Protein AF-A0A661RJW7-F1 (afdb_monomer)

pLDDT: mean 84.99, std 10.13, range [39.22, 95.81]

Mean predicted aligned error: 9.7 Å

Foldseek 3Di:
DDDPDQWDKALAKDAAPDPVRGPQIAIWIHHRNATWGDFQPDTHHGDRVVSVVRCVVCDPDDRDDDDDPDQDPVRVVVLVVVCVVRNHDSVRVVNVVVVCVVVVVDDDD

Radius of gyration: 15.31 Å; Cα contacts (8 Å, |Δi|>4): 129; chains: 1; bounding box: 38×24×52 Å

Solvent-accessible surface area (backbone atoms only — not comparable to full-atom values): 6597 Å² total; per-residue (Å²): 132,86,77,78,73,40,66,51,69,53,73,59,74,44,66,44,90,50,79,96,43,56,90,41,62,20,29,45,32,31,52,88,65,44,50,27,33,33,42,40,86,46,74,40,86,53,65,55,73,60,48,50,52,49,50,65,73,56,55,93,60,76,71,77,85,82,84,84,77,89,71,53,69,70,57,50,52,50,45,52,52,52,12,60,76,46,50,41,51,58,66,55,51,49,50,54,55,52,51,36,38,75,74,64,78,44,82,87,130

Nearest PDB structures (foldseek):
  2p81-assembly1_A  TM=5.409E-01  e=4.647E+00  Drosophila melanogaster
  8pq5-assembly1_A  TM=2.906E-01  e=8.841E+00  Homo sapiens

Sequence (109 aa):
MYKRKTEWRSTGVYQHPVPEQNGIWGHVTLEEGIYRLQVGPASIPCPQKWAAKIEEAEGDTEPIPLIVRGVPNPVHRALKSKSALAGKTIQGVLMELITKYVEGEIELN

Structure (mmCIF, N/CA/C/O backbone):
data_AF-A0A661RJW7-F1
#
_entry.id   AF-A0A661RJW7-F1
#
loop_
_atom_site.group_PDB
_atom_site.id
_atom_site.type_symbol
_atom_site.label_atom_id
_atom_site.label_alt_id
_atom_site.label_comp_id
_atom_site.label_asym_id
_atom_site.label_entity_id
_atom_site.label_seq_id
_atom_site.pdbx_PDB_ins_code
_atom_site.Cartn_x
_atom_site.Cartn_y
_atom_site.Cartn_z
_atom_site.occupancy
_atom_site.B_iso_or_equiv
_atom_site.auth_seq_id
_atom_site.auth_comp_id
_atom_site.auth_asym_id
_atom_site.auth_atom_id
_atom_site.pdbx_PDB_model_num
ATOM 1 N N . MET A 1 1 ? 4.856 -5.783 -31.396 1.00 39.22 1 MET A N 1
ATOM 2 C CA . MET A 1 1 ? 5.832 -4.897 -30.723 1.00 39.22 1 MET A CA 1
ATOM 3 C C . MET A 1 1 ? 5.278 -4.615 -29.330 1.00 39.22 1 MET A C 1
ATOM 5 O O . MET A 1 1 ? 4.332 -3.848 -29.224 1.00 39.22 1 MET A O 1
ATOM 9 N N . TYR A 1 2 ? 5.742 -5.311 -28.289 1.00 46.34 2 TYR A N 1
ATOM 10 C CA . TYR A 1 2 ? 5.275 -5.051 -26.920 1.00 46.34 2 TYR A CA 1
ATOM 11 C C . TYR A 1 2 ? 5.941 -3.762 -26.429 1.00 46.34 2 TYR A C 1
ATOM 13 O O . TYR A 1 2 ? 7.163 -3.715 -26.284 1.00 46.34 2 TYR A O 1
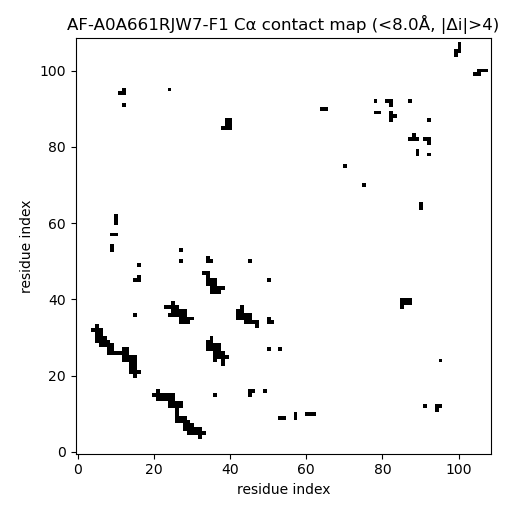ATOM 21 N N . LYS A 1 3 ? 5.162 -2.690 -26.240 1.00 57.19 3 LYS A N 1
ATOM 22 C CA . LYS A 1 3 ? 5.656 -1.489 -25.558 1.00 57.19 3 LYS A CA 1
ATOM 23 C C . LYS A 1 3 ? 5.945 -1.888 -24.113 1.00 57.19 3 LYS A C 1
ATOM 25 O O . LYS A 1 3 ? 5.050 -2.376 -23.432 1.00 57.19 3 LYS A O 1
ATOM 30 N N . ARG A 1 4 ? 7.191 -1.720 -23.661 1.00 63.94 4 ARG A N 1
ATOM 31 C CA . ARG A 1 4 ? 7.513 -1.862 -22.238 1.00 63.94 4 ARG A CA 1
ATOM 32 C C . ARG A 1 4 ? 6.736 -0.792 -21.478 1.00 63.94 4 ARG A C 1
ATOM 34 O O . ARG A 1 4 ? 6.833 0.382 -21.832 1.00 63.94 4 ARG A O 1
ATOM 41 N N . LYS A 1 5 ? 5.960 -1.207 -20.478 1.00 74.75 5 LYS A N 1
ATOM 42 C CA . LYS A 1 5 ?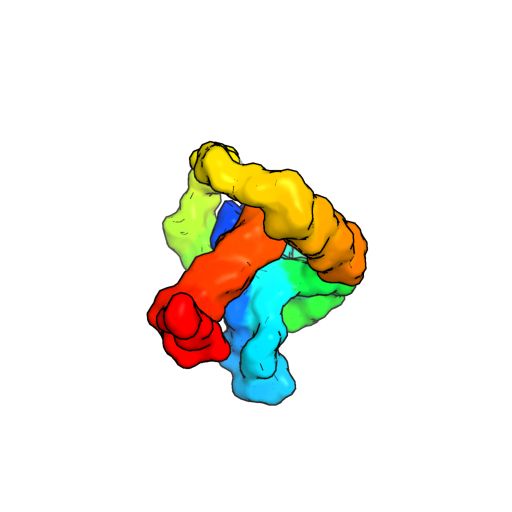 5.349 -0.294 -19.513 1.00 74.75 5 LYS A CA 1
ATOM 43 C C . LYS A 1 5 ? 6.480 0.436 -18.789 1.00 74.75 5 LYS A C 1
ATOM 45 O O . LYS A 1 5 ? 7.424 -0.197 -18.325 1.00 74.75 5 LYS A O 1
ATOM 50 N N . THR A 1 6 ? 6.425 1.760 -18.778 1.00 83.44 6 THR A N 1
ATOM 51 C CA . THR A 1 6 ? 7.380 2.616 -18.055 1.00 83.44 6 THR A CA 1
ATOM 52 C C . THR A 1 6 ? 6.793 3.137 -16.754 1.00 83.44 6 THR A C 1
ATOM 54 O O . THR A 1 6 ? 7.545 3.576 -15.890 1.00 83.44 6 THR A O 1
ATOM 57 N N . GLU A 1 7 ? 5.467 3.067 -16.630 1.00 87.88 7 GLU A N 1
ATOM 58 C CA . GLU A 1 7 ? 4.700 3.536 -15.490 1.00 87.88 7 GLU A CA 1
ATOM 59 C C . GLU A 1 7 ? 3.605 2.529 -15.150 1.00 87.88 7 GLU A C 1
ATOM 61 O O . GLU A 1 7 ? 2.892 2.043 -16.034 1.00 87.88 7 GLU A O 1
ATOM 66 N N . TRP A 1 8 ? 3.486 2.204 -13.868 1.00 89.75 8 TRP A N 1
ATOM 67 C CA . TRP A 1 8 ? 2.438 1.340 -13.334 1.00 89.75 8 TRP A CA 1
ATOM 68 C C . TRP A 1 8 ? 2.339 1.519 -11.819 1.00 89.75 8 TRP A C 1
ATOM 70 O O . TRP A 1 8 ? 3.298 1.914 -11.159 1.00 89.75 8 TRP A O 1
ATOM 80 N N . ARG A 1 9 ? 1.178 1.223 -11.242 1.00 89.06 9 ARG A N 1
ATOM 81 C CA . ARG A 1 9 ? 0.985 1.208 -9.795 1.00 89.06 9 ARG A CA 1
ATOM 82 C C . ARG A 1 9 ? 0.072 0.054 -9.423 1.00 89.06 9 ARG A C 1
ATOM 84 O O . ARG A 1 9 ? -1.018 -0.064 -9.971 1.00 89.06 9 ARG A O 1
ATOM 91 N N . SER A 1 10 ? 0.512 -0.720 -8.441 1.00 88.94 10 SER A N 1
ATOM 92 C CA . SER A 1 10 ? -0.282 -1.781 -7.835 1.00 88.94 10 SER A CA 1
ATOM 93 C C . SER A 1 10 ? -1.587 -1.274 -7.231 1.00 88.94 10 SER A C 1
ATOM 95 O O . SER A 1 10 ? -1.670 -0.196 -6.631 1.00 88.94 10 SER A O 1
ATOM 97 N N . THR A 1 11 ? -2.603 -2.111 -7.364 1.00 84.75 11 THR A N 1
ATOM 98 C CA . THR A 1 11 ? -3.907 -1.994 -6.723 1.00 84.75 11 THR A CA 1
ATOM 99 C C . THR A 1 11 ? -3.833 -2.386 -5.249 1.00 84.75 11 THR A C 1
ATOM 101 O O . THR A 1 11 ? -4.444 -1.720 -4.407 1.00 84.75 11 THR A O 1
ATOM 104 N N . GLY A 1 12 ? -3.052 -3.421 -4.925 1.00 84.12 12 GLY A N 1
ATOM 105 C CA . GLY A 1 12 ? -2.821 -3.892 -3.566 1.00 84.12 12 GLY A CA 1
ATOM 106 C C . GLY A 1 12 ? -1.794 -3.065 -2.790 1.00 84.12 12 GLY A C 1
ATOM 107 O O . GLY A 1 12 ? -1.028 -2.276 -3.347 1.00 84.12 12 GLY A O 1
ATOM 108 N N . VAL A 1 13 ? -1.779 -3.271 -1.473 1.00 88.06 13 VAL A N 1
ATOM 109 C CA . VAL A 1 13 ? -0.695 -2.832 -0.586 1.00 88.06 13 VAL A CA 1
ATOM 110 C C . VAL A 1 13 ? 0.088 -4.074 -0.193 1.00 88.06 13 VAL A C 1
ATOM 112 O O . VAL A 1 13 ? -0.505 -5.074 0.204 1.00 88.06 13 VAL A O 1
ATOM 115 N N . TYR A 1 14 ? 1.410 -4.001 -0.292 1.00 89.50 14 TYR A N 1
ATOM 116 C CA . TYR A 1 14 ? 2.293 -5.133 -0.059 1.00 89.50 14 TYR A CA 1
ATOM 117 C C . TYR A 1 14 ? 3.330 -4.803 1.005 1.00 89.50 14 TYR A C 1
ATOM 119 O O . TYR A 1 14 ? 3.822 -3.671 1.090 1.00 89.50 14 TYR A O 1
ATOM 127 N N . GLN A 1 15 ? 3.667 -5.807 1.809 1.00 90.44 15 GLN A N 1
ATOM 128 C CA . GLN A 1 15 ? 4.759 -5.715 2.763 1.00 90.44 15 GLN A CA 1
ATOM 129 C C . GLN A 1 15 ? 6.089 -5.794 2.028 1.00 90.44 15 GLN A C 1
ATOM 131 O O . GLN A 1 15 ? 6.258 -6.593 1.103 1.00 90.44 15 GLN A O 1
ATOM 136 N N . HIS A 1 16 ? 7.051 -4.988 2.460 1.00 91.19 16 HIS A N 1
ATOM 137 C CA . HIS A 1 16 ? 8.399 -5.080 1.935 1.00 91.19 16 HIS A CA 1
ATOM 138 C C . HIS A 1 16 ? 8.992 -6.477 2.229 1.00 91.19 16 HIS A C 1
ATOM 140 O O . HIS A 1 16 ? 8.996 -6.898 3.383 1.00 91.19 16 HIS A O 1
ATOM 146 N N . PRO A 1 17 ? 9.525 -7.204 1.226 1.00 92.19 17 PRO A N 1
ATOM 147 C CA . PRO A 1 17 ? 9.911 -8.613 1.387 1.00 92.19 17 PRO A CA 1
ATOM 148 C C . PRO A 1 17 ? 11.259 -8.819 2.100 1.00 92.19 17 PRO A C 1
ATOM 150 O O . PRO A 1 17 ? 11.674 -9.953 2.325 1.00 92.19 17 PRO A O 1
ATOM 153 N N . VAL A 1 18 ? 11.988 -7.737 2.390 1.00 92.62 18 VAL A N 1
ATOM 154 C CA . VAL A 1 18 ? 13.293 -7.781 3.069 1.00 92.62 18 VAL A CA 1
ATOM 155 C C . VAL A 1 18 ? 13.073 -7.755 4.588 1.00 92.62 18 VAL A C 1
ATOM 157 O O . VAL A 1 18 ? 12.432 -6.812 5.058 1.00 92.62 18 VAL A O 1
ATOM 160 N N . PRO A 1 19 ? 13.605 -8.727 5.359 1.00 88.31 19 PRO A N 1
ATOM 161 C CA . PRO A 1 19 ? 13.370 -8.840 6.803 1.00 88.31 19 PRO A CA 1
ATOM 162 C C . PRO A 1 19 ? 13.734 -7.594 7.618 1.00 88.31 19 PRO A C 1
ATOM 164 O O . PRO A 1 19 ? 13.048 -7.257 8.575 1.00 88.31 19 PRO A O 1
ATOM 167 N N . GLU A 1 20 ? 14.776 -6.862 7.232 1.00 88.81 20 GLU A N 1
ATOM 168 C CA . GLU A 1 20 ? 15.189 -5.615 7.890 1.00 88.81 20 GLU A CA 1
ATOM 169 C C . GLU A 1 20 ? 14.157 -4.485 7.725 1.00 88.81 20 GLU A C 1
ATOM 171 O O . GLU A 1 20 ? 14.194 -3.486 8.440 1.00 88.81 20 GLU A O 1
ATOM 176 N N . GLN A 1 21 ? 13.235 -4.639 6.776 1.00 83.81 21 GLN A N 1
ATOM 177 C CA . GLN A 1 21 ? 12.164 -3.702 6.445 1.00 83.81 21 GLN A CA 1
ATOM 178 C C . GLN A 1 21 ? 10.780 -4.322 6.672 1.00 83.81 21 GLN A C 1
ATOM 180 O O . GLN A 1 21 ? 9.779 -3.831 6.142 1.00 83.81 21 GLN A O 1
ATOM 185 N N . ASN A 1 22 ? 10.712 -5.393 7.467 1.00 80.94 22 ASN A N 1
ATOM 186 C CA . ASN A 1 22 ? 9.448 -6.023 7.811 1.00 80.94 22 ASN A CA 1
ATOM 187 C C . ASN A 1 22 ? 8.533 -5.024 8.537 1.00 80.94 22 ASN A C 1
ATOM 189 O O . ASN A 1 22 ? 8.989 -4.191 9.322 1.00 80.94 22 ASN A O 1
ATOM 193 N N . GLY A 1 23 ? 7.234 -5.076 8.249 1.00 77.31 23 GLY A N 1
ATOM 194 C CA . GLY A 1 23 ? 6.268 -4.094 8.754 1.00 77.31 23 GLY A CA 1
ATOM 195 C C . GLY A 1 23 ? 6.215 -2.769 7.978 1.00 77.31 23 GLY A C 1
ATOM 196 O O . GLY A 1 23 ? 5.389 -1.914 8.307 1.00 77.31 23 GLY A O 1
ATOM 197 N N . ILE A 1 24 ? 7.030 -2.586 6.930 1.00 86.50 24 ILE A N 1
ATOM 198 C CA . ILE A 1 24 ? 6.864 -1.483 5.976 1.00 86.50 24 ILE A CA 1
ATOM 199 C C . ILE A 1 24 ? 5.881 -1.905 4.884 1.00 86.50 24 ILE A C 1
ATOM 201 O O . ILE A 1 24 ? 6.116 -2.867 4.157 1.00 86.50 24 ILE A O 1
ATOM 205 N N . TRP A 1 25 ? 4.798 -1.140 4.752 1.00 87.38 25 TRP A N 1
ATOM 206 C CA . TRP A 1 25 ? 3.692 -1.413 3.838 1.00 87.38 25 TRP A CA 1
ATOM 207 C C . TRP A 1 25 ? 3.491 -0.259 2.863 1.00 87.38 25 TRP A C 1
ATOM 209 O O . TRP A 1 25 ? 3.440 0.911 3.267 1.00 87.38 25 TRP A O 1
ATOM 219 N N . GLY A 1 26 ? 3.343 -0.589 1.585 1.00 88.94 26 GLY A N 1
ATOM 220 C CA . GLY A 1 26 ? 3.132 0.404 0.542 1.00 88.94 26 GLY A CA 1
ATOM 221 C C . GLY A 1 26 ? 2.613 -0.186 -0.760 1.00 88.94 26 GLY A C 1
ATOM 222 O O . GLY A 1 26 ? 2.453 -1.396 -0.899 1.00 88.94 26 GLY A O 1
ATOM 223 N N . HIS A 1 27 ? 2.350 0.689 -1.723 1.00 91.56 27 HIS A N 1
ATOM 224 C CA . HIS A 1 27 ? 2.038 0.267 -3.085 1.00 91.56 27 HIS A CA 1
ATOM 225 C C . HIS A 1 27 ? 3.332 0.060 -3.856 1.00 91.56 27 HIS A C 1
ATOM 227 O O . HIS A 1 27 ? 4.211 0.914 -3.818 1.00 91.56 27 HIS A O 1
ATOM 233 N N . VAL A 1 28 ? 3.438 -1.023 -4.610 1.00 93.31 28 VAL A N 1
ATOM 234 C CA . VAL A 1 28 ? 4.460 -1.136 -5.650 1.00 93.31 28 VAL A CA 1
ATOM 235 C C . VAL A 1 28 ? 4.125 -0.152 -6.771 1.00 93.31 28 VAL A C 1
ATOM 237 O O . VAL A 1 28 ? 2.993 -0.138 -7.261 1.00 93.31 28 VAL A O 1
ATOM 240 N N . THR A 1 29 ? 5.088 0.670 -7.166 1.00 93.44 29 THR A N 1
ATOM 241 C CA . THR A 1 29 ? 5.024 1.556 -8.331 1.00 93.44 29 THR A CA 1
ATOM 242 C C . THR A 1 29 ? 6.161 1.215 -9.281 1.00 93.44 29 THR A C 1
ATOM 244 O O . THR A 1 29 ? 7.230 0.808 -8.842 1.00 93.44 29 THR A O 1
ATOM 247 N N . LEU A 1 30 ? 5.930 1.349 -10.579 1.00 93.00 30 LEU A N 1
ATOM 248 C CA . LEU A 1 30 ? 6.936 1.332 -11.630 1.00 93.00 30 LEU A CA 1
ATOM 249 C C . LEU A 1 30 ? 7.049 2.767 -12.131 1.00 93.00 30 LEU A C 1
ATOM 251 O O . LEU A 1 30 ? 6.049 3.327 -12.568 1.00 93.00 30 LEU A O 1
ATOM 255 N N . GLU A 1 31 ? 8.236 3.353 -12.055 1.00 90.75 31 GLU A N 1
ATOM 256 C CA . GLU A 1 31 ? 8.526 4.691 -12.577 1.00 90.75 31 GLU A CA 1
ATOM 257 C C . GLU A 1 31 ? 9.833 4.613 -13.361 1.00 90.75 31 GLU A C 1
ATOM 259 O O . GLU A 1 31 ? 10.820 4.056 -12.877 1.00 90.75 31 GLU A O 1
ATOM 264 N N . GLU A 1 32 ? 9.829 5.099 -14.603 1.00 89.81 32 GLU A N 1
ATOM 265 C CA . GLU A 1 32 ? 10.980 5.022 -15.517 1.00 89.81 32 GLU A CA 1
ATOM 266 C C . GLU A 1 32 ? 11.538 3.590 -15.686 1.00 89.81 32 GLU A C 1
ATOM 268 O O . GLU A 1 32 ? 12.722 3.377 -15.948 1.00 89.81 32 GLU A O 1
ATOM 273 N N . GLY A 1 33 ? 10.676 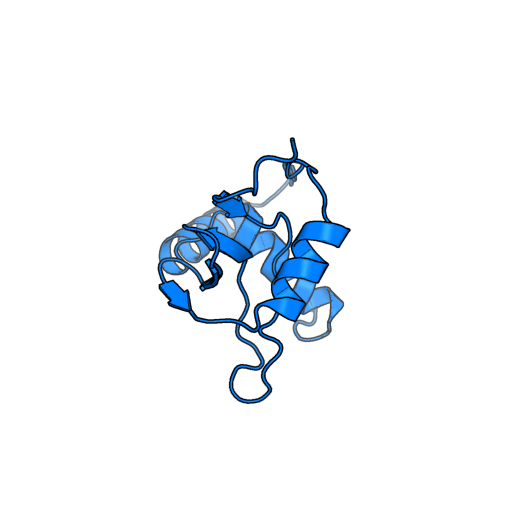2.576 -15.547 1.00 90.06 33 GLY A N 1
ATOM 274 C CA . GLY A 1 33 ? 11.069 1.166 -15.636 1.00 90.06 33 GLY A CA 1
ATOM 275 C C . GLY A 1 33 ? 11.733 0.592 -14.375 1.00 90.06 33 GLY A C 1
ATOM 276 O O . GLY A 1 33 ? 12.250 -0.524 -14.433 1.00 90.06 33 GLY A O 1
ATOM 277 N N . ILE A 1 34 ? 11.717 1.315 -13.250 1.00 93.38 34 ILE A N 1
ATOM 278 C CA . ILE A 1 34 ? 12.246 0.861 -11.959 1.00 93.38 34 ILE A CA 1
ATOM 279 C C . ILE A 1 34 ? 11.106 0.725 -10.952 1.00 93.38 34 ILE A C 1
ATOM 281 O O . ILE A 1 34 ? 10.373 1.680 -10.694 1.00 93.38 34 ILE A O 1
ATOM 285 N N . TYR A 1 35 ? 10.981 -0.454 -10.341 1.00 95.75 35 TYR A N 1
ATOM 286 C CA . TYR A 1 35 ? 9.998 -0.667 -9.289 1.00 95.75 35 TYR A CA 1
ATOM 287 C C . TYR A 1 35 ? 10.446 -0.077 -7.955 1.00 95.75 35 TYR A C 1
ATOM 289 O O . TYR A 1 35 ? 11.591 -0.261 -7.523 1.00 95.75 35 TYR A O 1
ATOM 297 N N . ARG A 1 36 ? 9.516 0.558 -7.250 1.00 95.38 36 ARG A N 1
ATOM 298 C CA . ARG A 1 36 ? 9.686 1.089 -5.898 1.00 95.38 36 ARG A CA 1
ATOM 299 C C . ARG A 1 36 ? 8.472 0.758 -5.040 1.00 95.38 36 ARG A C 1
ATOM 301 O O . ARG A 1 36 ? 7.400 0.465 -5.556 1.00 95.38 36 ARG A O 1
ATOM 308 N N . LEU A 1 37 ? 8.648 0.799 -3.724 1.00 94.44 37 LEU A N 1
ATOM 309 C CA . LEU A 1 37 ? 7.546 0.724 -2.774 1.00 94.44 37 LEU A CA 1
ATOM 310 C C . LEU A 1 37 ? 7.200 2.145 -2.314 1.00 94.44 37 LEU A C 1
ATOM 312 O O . LEU A 1 37 ? 7.984 2.798 -1.625 1.00 94.44 37 LEU A O 1
ATOM 316 N N . GLN A 1 38 ? 6.021 2.624 -2.693 1.00 92.25 38 GLN A N 1
ATOM 317 C CA . GLN A 1 38 ? 5.476 3.904 -2.268 1.00 92.25 38 GLN A CA 1
ATOM 318 C C . GLN A 1 38 ? 4.845 3.770 -0.879 1.00 92.25 38 GLN A C 1
ATOM 320 O O . GLN A 1 38 ? 3.785 3.161 -0.707 1.00 92.25 38 GLN A O 1
ATOM 325 N N . VAL A 1 39 ? 5.479 4.392 0.110 1.00 86.56 39 VAL A N 1
ATOM 326 C CA . VAL A 1 39 ? 5.057 4.429 1.511 1.00 86.56 39 VAL A CA 1
ATOM 327 C C . VAL A 1 39 ? 4.668 5.864 1.848 1.00 86.56 39 VAL A C 1
ATOM 329 O O . VAL A 1 39 ? 5.488 6.691 2.249 1.00 86.56 39 VAL A O 1
ATOM 332 N N . GLY A 1 40 ? 3.390 6.181 1.646 1.00 83.44 40 GLY A N 1
ATOM 333 C CA . GLY A 1 40 ? 2.914 7.550 1.816 1.00 83.44 40 GLY A CA 1
ATOM 334 C C . GLY A 1 40 ? 3.498 8.486 0.758 1.00 83.44 40 GLY A C 1
ATOM 335 O O . GLY A 1 40 ? 3.349 8.174 -0.421 1.00 83.44 40 GLY A O 1
ATOM 336 N N . PRO A 1 41 ? 4.159 9.603 1.124 1.00 84.06 41 PRO A N 1
ATOM 337 C CA . PRO A 1 41 ? 4.865 10.455 0.164 1.00 84.06 41 PRO A CA 1
ATOM 338 C C . PRO A 1 41 ? 6.262 9.928 -0.205 1.00 84.06 41 PRO A C 1
ATOM 340 O O . PRO A 1 41 ? 6.845 10.391 -1.181 1.00 84.06 41 PRO A O 1
ATOM 343 N N . ALA A 1 42 ? 6.814 8.982 0.558 1.00 86.75 42 ALA A N 1
ATOM 344 C CA . ALA A 1 42 ? 8.148 8.450 0.322 1.00 86.75 42 ALA A CA 1
ATOM 345 C C . ALA A 1 42 ? 8.111 7.271 -0.654 1.00 86.75 42 ALA A C 1
ATOM 347 O O . ALA A 1 42 ? 7.192 6.456 -0.627 1.00 86.75 42 ALA A O 1
ATOM 348 N N . SER A 1 43 ? 9.157 7.151 -1.465 1.00 90.69 43 SER A N 1
ATOM 349 C CA . SER A 1 43 ? 9.366 6.025 -2.369 1.00 90.69 43 SER A CA 1
ATOM 350 C C . SER A 1 43 ? 10.673 5.337 -2.002 1.00 90.69 43 SER A C 1
ATOM 352 O O . SER A 1 43 ? 11.733 5.970 -2.040 1.00 90.69 43 SER A O 1
ATOM 354 N N . ILE A 1 44 ? 10.607 4.064 -1.612 1.00 93.25 44 ILE A N 1
ATOM 355 C CA . ILE A 1 44 ? 11.782 3.291 -1.195 1.00 93.25 44 ILE A CA 1
ATOM 356 C C . ILE A 1 44 ? 12.120 2.194 -2.215 1.00 93.25 44 ILE A C 1
ATOM 358 O O . ILE A 1 44 ? 11.223 1.686 -2.894 1.00 93.25 44 ILE A O 1
ATOM 362 N N . PRO A 1 45 ? 13.402 1.806 -2.351 1.00 94.50 45 PRO A N 1
ATOM 363 C CA . PRO A 1 45 ? 13.790 0.691 -3.209 1.00 94.50 45 PRO A CA 1
ATOM 364 C C . PRO A 1 45 ? 13.115 -0.611 -2.775 1.00 94.50 45 PRO A C 1
ATOM 366 O O . PRO A 1 45 ? 12.947 -0.841 -1.583 1.00 94.50 45 PRO A O 1
ATOM 369 N N . CYS A 1 46 ? 12.783 -1.475 -3.736 1.00 93.81 46 CYS A N 1
ATOM 370 C CA . CYS A 1 46 ? 12.287 -2.823 -3.465 1.00 93.81 46 CYS A CA 1
ATOM 371 C C . CYS A 1 46 ? 12.878 -3.848 -4.454 1.00 93.81 46 CYS A C 1
ATOM 373 O O . CYS A 1 46 ? 13.389 -3.465 -5.519 1.00 93.81 46 CYS A O 1
ATOM 375 N N . PRO A 1 47 ? 12.841 -5.159 -4.146 1.00 95.81 47 PRO A N 1
ATOM 376 C CA . PRO A 1 47 ? 13.354 -6.173 -5.060 1.00 95.81 47 PRO A CA 1
ATOM 377 C C . PRO A 1 47 ? 12.551 -6.244 -6.366 1.00 95.81 47 PRO A C 1
ATOM 379 O O . PRO A 1 47 ? 11.373 -6.596 -6.382 1.00 95.81 47 PRO A O 1
ATOM 382 N N . GLN A 1 48 ? 13.221 -5.987 -7.491 1.00 95.69 48 GLN A N 1
ATOM 383 C CA . GLN A 1 48 ? 12.575 -5.841 -8.803 1.00 95.69 48 GLN A CA 1
ATOM 384 C C . GLN A 1 48 ? 11.825 -7.103 -9.255 1.00 95.69 48 GLN A C 1
ATOM 386 O O . GLN A 1 48 ? 10.727 -7.019 -9.791 1.00 95.69 48 GLN A O 1
ATOM 391 N N . LYS A 1 49 ? 12.383 -8.294 -8.998 1.00 94.94 49 LYS A N 1
ATOM 392 C CA . LYS A 1 49 ? 11.736 -9.571 -9.358 1.00 94.94 49 LYS A CA 1
ATOM 393 C C . LYS A 1 49 ? 10.463 -9.844 -8.557 1.00 94.94 49 LYS A C 1
ATOM 395 O O . LYS A 1 49 ? 9.582 -10.538 -9.046 1.00 94.94 49 LYS A O 1
ATOM 400 N N . TRP A 1 50 ? 10.395 -9.362 -7.320 1.00 95.38 50 TRP A N 1
ATOM 401 C CA . TRP A 1 50 ? 9.211 -9.503 -6.475 1.00 95.38 50 TRP A CA 1
ATOM 402 C C . TRP A 1 50 ? 8.108 -8.556 -6.952 1.00 95.38 50 TRP A C 1
ATOM 404 O O . TRP A 1 50 ? 6.993 -9.002 -7.199 1.00 95.38 50 TRP A O 1
ATOM 414 N N . ALA A 1 51 ? 8.457 -7.293 -7.196 1.00 94.25 51 ALA A N 1
ATOM 415 C CA . ALA A 1 51 ? 7.544 -6.291 -7.730 1.00 94.25 51 ALA A CA 1
ATOM 416 C C . ALA A 1 51 ? 6.974 -6.681 -9.107 1.00 94.25 51 ALA A C 1
ATOM 418 O O . ALA A 1 51 ? 5.770 -6.585 -9.321 1.00 94.25 51 ALA A O 1
ATOM 419 N N . ALA A 1 52 ? 7.809 -7.212 -10.006 1.00 92.69 52 ALA A N 1
ATOM 420 C CA . ALA A 1 52 ? 7.367 -7.677 -11.321 1.00 92.69 52 ALA A CA 1
ATOM 421 C C . ALA A 1 52 ? 6.345 -8.827 -11.242 1.00 92.69 52 ALA A C 1
ATOM 423 O O . ALA A 1 52 ? 5.400 -8.855 -12.022 1.00 92.69 52 ALA A O 1
ATOM 424 N N . LYS A 1 53 ? 6.495 -9.755 -10.281 1.00 93.88 53 LYS A N 1
ATOM 425 C CA . LYS A 1 53 ? 5.503 -10.823 -10.052 1.00 93.88 53 LYS A CA 1
ATOM 426 C C . LYS A 1 53 ? 4.163 -10.271 -9.579 1.00 93.88 53 LYS A C 1
ATOM 428 O O . LYS A 1 53 ? 3.132 -10.841 -9.908 1.00 93.88 53 LYS A O 1
ATOM 433 N N . ILE A 1 54 ? 4.187 -9.196 -8.793 1.00 92.56 54 ILE A N 1
ATOM 434 C CA . ILE A 1 54 ? 2.971 -8.515 -8.348 1.00 92.56 54 ILE A CA 1
ATOM 435 C C . ILE A 1 54 ? 2.282 -7.856 -9.543 1.00 92.56 54 ILE A C 1
ATOM 437 O O . ILE A 1 54 ? 1.089 -8.064 -9.723 1.00 92.56 54 ILE A O 1
ATOM 441 N N . GLU A 1 55 ? 3.019 -7.122 -10.384 1.00 91.12 55 GLU A N 1
ATOM 442 C CA . GLU A 1 55 ? 2.444 -6.536 -11.604 1.00 91.12 55 GLU A CA 1
ATOM 443 C C . GLU A 1 55 ? 1.850 -7.607 -12.525 1.00 91.12 55 GLU A C 1
ATOM 445 O O . GLU A 1 55 ? 0.731 -7.453 -13.005 1.00 91.12 55 GLU A O 1
ATOM 450 N N . GLU A 1 56 ? 2.564 -8.713 -12.742 1.00 89.94 56 GLU A N 1
ATOM 451 C CA . GLU A 1 56 ? 2.074 -9.826 -13.558 1.00 89.94 56 GLU A CA 1
ATOM 452 C C . GLU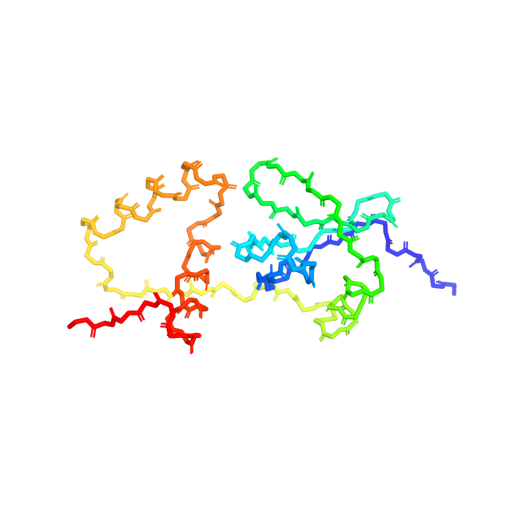 A 1 56 ? 0.807 -10.465 -12.968 1.00 89.94 56 GLU A C 1
ATOM 454 O O . GLU A 1 56 ? -0.124 -10.778 -13.709 1.00 89.94 56 GLU A O 1
ATOM 459 N N . ALA A 1 57 ? 0.752 -10.635 -11.643 1.00 87.38 57 ALA A N 1
ATOM 460 C CA . ALA A 1 57 ? -0.386 -11.236 -10.954 1.00 87.38 57 ALA A CA 1
ATOM 461 C C . ALA A 1 57 ? -1.624 -10.326 -10.924 1.00 87.38 57 ALA A C 1
ATOM 463 O O . ALA A 1 57 ? -2.745 -10.817 -11.046 1.00 87.38 57 ALA A O 1
ATOM 464 N N . GLU A 1 58 ? -1.439 -9.016 -10.752 1.00 86.81 58 GLU A N 1
ATOM 465 C CA . GLU A 1 58 ? -2.540 -8.048 -10.772 1.00 86.81 58 GLU A CA 1
ATOM 466 C C . GLU A 1 58 ? -3.025 -7.740 -12.195 1.00 86.81 58 GLU A C 1
ATOM 468 O O . GLU A 1 58 ? -4.196 -7.406 -12.398 1.00 86.81 58 GLU A O 1
ATOM 473 N N . GLY A 1 59 ? -2.139 -7.858 -13.186 1.00 76.00 59 GLY A N 1
ATOM 474 C CA . GLY A 1 59 ? -2.425 -7.513 -14.571 1.00 76.00 59 GLY A CA 1
ATOM 475 C C . GLY A 1 59 ? -2.848 -6.049 -14.745 1.00 76.00 59 GLY A C 1
ATOM 476 O O . GLY A 1 59 ? -2.482 -5.162 -13.972 1.00 76.00 59 GLY A O 1
ATOM 477 N N . ASP A 1 60 ? -3.654 -5.786 -15.774 1.00 67.62 60 ASP A N 1
ATOM 478 C CA . ASP A 1 60 ? -4.237 -4.464 -16.052 1.00 67.62 60 ASP A CA 1
ATOM 479 C C . ASP A 1 60 ? -5.553 -4.229 -15.286 1.00 67.62 60 ASP A C 1
ATOM 481 O O . ASP A 1 60 ? -6.477 -3.588 -15.786 1.00 67.62 60 ASP A O 1
ATOM 485 N N . THR A 1 61 ? -5.677 -4.777 -14.076 1.00 60.41 61 THR A N 1
ATOM 486 C CA . THR A 1 61 ? -6.899 -4.616 -13.286 1.00 60.41 61 THR A CA 1
ATOM 487 C C . THR A 1 61 ? -6.951 -3.203 -12.712 1.00 60.41 61 THR A C 1
ATOM 489 O O . THR A 1 61 ? -6.111 -2.820 -11.899 1.00 60.41 61 THR A O 1
ATOM 492 N N . GLU A 1 62 ? -7.943 -2.408 -13.115 1.00 62.03 62 GLU A N 1
ATOM 493 C CA . GLU A 1 62 ? -8.193 -1.124 -12.463 1.00 62.03 62 GLU A CA 1
ATOM 494 C C . GLU A 1 62 ? -8.672 -1.355 -11.020 1.00 62.03 62 GLU A C 1
ATOM 496 O O . GLU A 1 62 ? -9.501 -2.239 -10.773 1.00 62.03 62 GLU A O 1
ATOM 501 N N . PRO A 1 63 ? -8.183 -0.571 -10.043 1.00 59.38 63 PRO A N 1
ATOM 502 C CA . PRO A 1 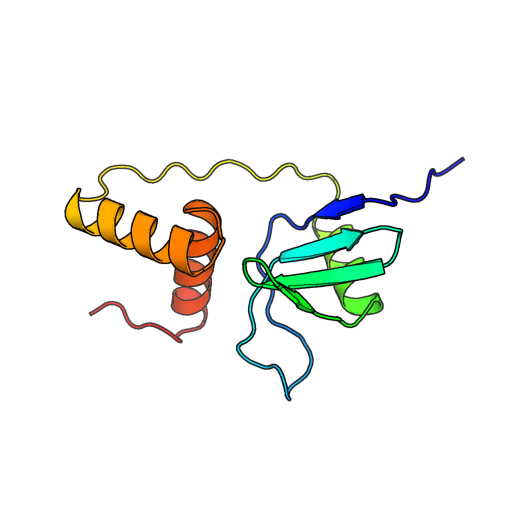63 ? -8.617 -0.718 -8.665 1.00 59.38 63 PRO A CA 1
ATOM 503 C C . PRO A 1 63 ? -10.114 -0.419 -8.557 1.00 59.38 63 PRO A C 1
ATOM 505 O O . PRO A 1 63 ? -10.567 0.700 -8.802 1.00 59.38 63 PRO A O 1
ATOM 508 N N . ILE A 1 64 ? -10.888 -1.425 -8.145 1.00 67.69 64 ILE A N 1
ATOM 509 C CA . ILE A 1 64 ? -12.322 -1.267 -7.909 1.00 67.69 64 ILE A CA 1
ATOM 510 C C . ILE A 1 64 ? -12.504 -0.375 -6.667 1.00 67.69 64 ILE A C 1
ATOM 512 O O . ILE A 1 64 ? -11.948 -0.676 -5.602 1.00 67.69 64 ILE A O 1
ATOM 516 N N . PRO A 1 65 ? -13.264 0.731 -6.756 1.00 68.88 65 PRO A N 1
ATOM 517 C CA . PRO A 1 65 ? -13.505 1.594 -5.608 1.00 68.88 65 PRO A CA 1
ATOM 518 C C . PRO A 1 65 ? -14.300 0.843 -4.532 1.00 68.88 65 PRO A C 1
ATOM 520 O O . PRO A 1 65 ? -15.410 0.365 -4.769 1.00 68.88 65 PRO A O 1
ATOM 523 N N . LEU A 1 66 ? -13.741 0.767 -3.322 1.00 76.94 66 LEU A N 1
ATOM 524 C CA . LEU A 1 66 ? -14.416 0.183 -2.165 1.00 76.94 66 LEU A CA 1
ATOM 525 C C . LEU A 1 66 ? -15.353 1.221 -1.532 1.00 76.94 66 LEU A C 1
ATOM 527 O O . LEU A 1 66 ? -14.902 2.235 -0.996 1.00 76.94 66 LEU A O 1
ATOM 531 N N . ILE A 1 67 ? -16.661 0.954 -1.547 1.00 82.38 67 ILE A N 1
ATOM 532 C CA . ILE A 1 67 ? -17.667 1.823 -0.920 1.00 82.38 67 ILE A CA 1
ATOM 533 C C . ILE A 1 67 ? -18.034 1.267 0.458 1.00 82.38 67 ILE A C 1
ATOM 535 O O . ILE A 1 67 ? -18.792 0.305 0.568 1.00 82.38 67 ILE A O 1
ATOM 539 N N . VAL A 1 68 ? -17.554 1.919 1.518 1.00 83.00 68 VAL A N 1
ATOM 540 C CA . VAL A 1 68 ? -17.931 1.600 2.904 1.00 83.00 68 VAL A CA 1
ATOM 541 C C . VAL A 1 68 ? -19.084 2.504 3.340 1.00 83.00 68 VAL A C 1
ATOM 543 O O . VAL A 1 68 ? -18.967 3.729 3.326 1.00 83.00 68 VAL A O 1
ATOM 546 N N . ARG A 1 69 ? -20.216 1.906 3.724 1.00 87.69 69 ARG A N 1
ATOM 547 C CA . ARG A 1 69 ? -21.418 2.628 4.176 1.00 87.69 69 ARG A CA 1
ATOM 548 C C . ARG A 1 69 ? -21.561 2.559 5.694 1.00 87.69 69 ARG A C 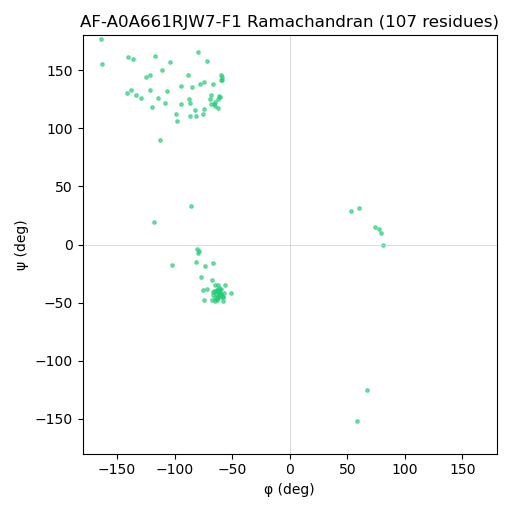1
ATOM 550 O O . ARG A 1 69 ? -21.044 1.650 6.328 1.00 87.69 69 ARG A O 1
ATOM 557 N N . GLY A 1 70 ? -22.283 3.522 6.267 1.00 89.69 70 GLY A N 1
ATOM 558 C CA . GLY A 1 70 ? -22.602 3.527 7.700 1.00 89.69 70 GLY A CA 1
ATOM 559 C C . GLY A 1 70 ? -21.435 3.888 8.624 1.00 89.69 70 GLY A C 1
ATOM 560 O O . GLY A 1 70 ? -21.530 3.665 9.824 1.00 89.69 70 GLY A O 1
ATOM 561 N N . VAL A 1 71 ? -20.344 4.455 8.098 1.00 87.38 71 VAL A N 1
ATOM 562 C CA . VAL A 1 71 ? -19.196 4.879 8.914 1.00 87.38 71 VAL A CA 1
ATOM 563 C C . VAL A 1 71 ? -19.601 6.068 9.796 1.00 87.38 71 VAL A C 1
ATOM 565 O O . VAL A 1 71 ? -19.972 7.115 9.255 1.00 87.38 71 VAL A O 1
ATOM 568 N N . PRO A 1 72 ? -19.505 5.970 11.137 1.00 93.31 72 PRO A N 1
ATOM 569 C CA . PRO A 1 72 ? -19.804 7.094 12.015 1.00 93.31 72 PRO A CA 1
ATOM 570 C C . PRO A 1 72 ? -18.909 8.301 11.711 1.00 93.31 72 PRO A C 1
ATOM 572 O O . PRO A 1 72 ? -17.707 8.157 11.475 1.00 93.31 72 PRO A O 1
ATOM 575 N N . ASN A 1 73 ? -19.467 9.512 11.788 1.00 91.81 73 ASN A N 1
ATOM 576 C CA . ASN A 1 73 ? -18.729 10.754 11.521 1.00 91.81 73 ASN A CA 1
ATOM 577 C C . ASN A 1 73 ? -17.396 10.884 12.289 1.00 91.81 73 ASN A C 1
ATOM 579 O O . ASN A 1 73 ? -16.416 11.313 11.673 1.00 91.81 73 ASN A O 1
ATOM 583 N N . PRO A 1 74 ? -17.298 10.511 13.582 1.00 93.94 74 PRO A N 1
ATOM 584 C CA . PRO A 1 74 ? -16.022 10.528 14.300 1.00 93.94 74 PRO A CA 1
ATOM 585 C C . PRO A 1 74 ? -14.970 9.607 13.669 1.00 93.94 74 PRO A C 1
ATOM 587 O O . PRO A 1 74 ? -13.826 10.018 13.480 1.00 93.94 74 PRO A O 1
ATOM 590 N N . VAL A 1 75 ? -15.371 8.398 13.264 1.00 90.62 75 VAL A N 1
ATOM 591 C CA . VAL A 1 75 ? -14.492 7.411 12.617 1.00 90.62 75 VAL A CA 1
ATOM 592 C C . VAL A 1 75 ? -14.041 7.916 11.249 1.00 90.62 75 VAL A C 1
ATOM 594 O O . VAL A 1 75 ? -12.856 7.873 10.930 1.00 90.62 75 VAL A O 1
ATOM 597 N N . HIS A 1 76 ? -14.957 8.484 10.463 1.00 90.12 76 HIS A N 1
ATOM 598 C CA . HIS A 1 76 ? -14.619 9.066 9.167 1.00 90.12 76 HIS A CA 1
ATOM 599 C C . HIS A 1 76 ? -13.624 10.236 9.291 1.00 90.12 76 HIS A C 1
ATOM 601 O O . HIS A 1 76 ? -12.679 10.330 8.507 1.00 90.12 76 HIS A O 1
ATOM 607 N N . ARG A 1 77 ? -13.779 11.107 10.301 1.00 92.06 77 ARG A N 1
ATOM 608 C CA . ARG A 1 77 ? -12.813 12.187 10.587 1.00 92.06 77 ARG A CA 1
ATOM 609 C C . ARG A 1 77 ? -11.443 11.638 10.985 1.00 92.06 77 ARG A C 1
ATOM 611 O O . ARG A 1 77 ? -10.433 12.140 10.497 1.00 92.06 77 ARG A O 1
ATOM 618 N N . ALA A 1 78 ? -11.406 10.602 11.823 1.00 91.25 78 ALA A N 1
ATOM 619 C CA . ALA A 1 78 ? -10.162 9.948 12.218 1.00 91.25 78 ALA A CA 1
ATOM 620 C C . ALA A 1 78 ? -9.445 9.317 11.011 1.00 91.25 78 ALA A C 1
ATOM 622 O O . ALA A 1 78 ? -8.247 9.533 10.833 1.00 91.25 78 ALA A O 1
ATOM 623 N N . LEU A 1 79 ? -10.182 8.623 10.136 1.00 90.81 79 LEU A N 1
ATOM 624 C CA . LEU A 1 79 ? -9.649 8.059 8.891 1.00 90.81 79 LEU A CA 1
ATOM 625 C C . LEU A 1 79 ? -9.093 9.144 7.962 1.00 90.81 79 LEU A C 1
ATOM 627 O O . LEU A 1 79 ? -7.979 8.990 7.470 1.00 90.81 79 LEU A O 1
ATOM 631 N N . LYS A 1 80 ? -9.812 10.263 7.779 1.00 89.44 80 LYS A N 1
ATOM 632 C CA . LYS A 1 80 ? -9.327 11.423 7.006 1.00 89.44 80 LYS A CA 1
ATOM 633 C C . LYS A 1 80 ? -8.022 11.996 7.557 1.00 89.44 80 LYS A C 1
ATOM 635 O O . LYS A 1 80 ? -7.113 12.306 6.794 1.00 89.44 80 LYS A O 1
ATOM 640 N N . SER A 1 81 ? -7.934 12.152 8.876 1.00 88.75 81 SER A N 1
ATOM 641 C CA . SER A 1 81 ? -6.721 12.654 9.526 1.00 88.75 81 SER A CA 1
ATOM 642 C C . SER A 1 81 ? -5.547 11.695 9.307 1.00 88.75 81 SER A C 1
ATOM 644 O O . SER A 1 81 ? -4.475 12.097 8.856 1.00 88.75 81 SER A O 1
ATOM 646 N N . LYS A 1 82 ? -5.777 10.394 9.525 1.00 87.88 82 LYS A N 1
ATOM 647 C CA . LYS A 1 82 ? -4.761 9.350 9.354 1.00 87.88 82 LYS A CA 1
ATOM 648 C C . LYS A 1 82 ? -4.284 9.237 7.905 1.00 87.88 82 LYS A C 1
ATOM 650 O O . LYS A 1 82 ? -3.089 9.075 7.677 1.00 87.88 82 LYS A O 1
ATOM 655 N N . SER A 1 83 ? -5.187 9.373 6.933 1.00 87.19 83 SER A N 1
ATOM 656 C CA . SER A 1 83 ? -4.835 9.355 5.510 1.00 87.19 83 SER A CA 1
ATOM 657 C C . SER A 1 83 ? -3.990 10.563 5.111 1.00 87.19 83 SER A C 1
ATOM 659 O O . SER A 1 83 ? -3.000 10.397 4.404 1.00 87.19 83 SER A O 1
ATOM 661 N N . ALA A 1 84 ? -4.320 11.756 5.620 1.00 82.31 84 ALA A N 1
ATOM 662 C CA . ALA A 1 84 ? -3.529 12.963 5.382 1.00 82.31 84 ALA A CA 1
ATOM 663 C C . ALA A 1 84 ? -2.113 12.847 5.969 1.00 82.31 84 ALA A C 1
ATOM 665 O O . ALA A 1 84 ? -1.142 13.120 5.269 1.00 82.31 84 ALA A O 1
ATOM 666 N N . LEU A 1 85 ? -1.988 12.379 7.216 1.00 79.06 85 LEU A N 1
ATOM 667 C CA . LEU A 1 85 ? -0.693 12.180 7.878 1.00 79.06 85 LEU A CA 1
ATOM 668 C C . LEU A 1 85 ? 0.175 11.139 7.168 1.00 79.06 85 LEU A C 1
ATOM 670 O O . LEU A 1 85 ? 1.380 11.321 7.035 1.00 79.06 85 LEU A O 1
ATOM 674 N N . ALA A 1 86 ? -0.440 10.052 6.706 1.00 78.69 86 ALA A N 1
ATOM 675 C CA . ALA A 1 86 ? 0.269 8.994 6.006 1.00 78.69 86 ALA A CA 1
ATOM 676 C C . ALA A 1 86 ? 0.546 9.327 4.534 1.00 78.69 86 ALA A C 1
ATOM 678 O O . ALA A 1 86 ? 1.223 8.542 3.889 1.00 78.69 86 ALA A O 1
ATOM 679 N N . GLY A 1 87 ? 0.015 10.423 3.975 1.00 80.44 87 GLY A N 1
ATOM 680 C CA . GLY A 1 87 ? 0.097 10.715 2.538 1.00 80.44 87 GLY A CA 1
ATOM 681 C C . GLY A 1 87 ? -0.566 9.644 1.660 1.00 80.44 87 GLY A C 1
ATOM 682 O O . GLY A 1 87 ? -0.098 9.370 0.558 1.00 80.44 87 GLY A O 1
ATOM 683 N N . LYS A 1 88 ? -1.626 8.996 2.160 1.00 82.94 88 LYS A N 1
ATOM 684 C CA . LYS A 1 88 ? -2.355 7.906 1.485 1.00 82.94 88 LYS A CA 1
ATOM 685 C C . LYS A 1 88 ? -3.799 8.322 1.214 1.00 82.94 88 LYS A C 1
ATOM 687 O O . LYS A 1 88 ? -4.324 9.247 1.831 1.00 82.94 88 LYS A O 1
ATOM 692 N N . THR A 1 89 ? -4.479 7.621 0.310 1.00 85.06 89 THR A N 1
ATOM 693 C CA . THR A 1 89 ? -5.936 7.762 0.172 1.00 85.06 89 THR A CA 1
ATOM 694 C C . THR A 1 89 ? -6.636 7.120 1.374 1.00 85.06 89 THR A C 1
ATOM 696 O O . THR A 1 89 ? -6.077 6.241 2.032 1.00 85.06 89 THR A O 1
ATOM 699 N N . ILE A 1 90 ? -7.880 7.522 1.664 1.00 86.44 90 ILE A N 1
ATOM 700 C CA . ILE A 1 90 ? -8.688 6.872 2.714 1.00 86.44 90 ILE A CA 1
ATOM 701 C C . ILE A 1 90 ? -8.831 5.373 2.424 1.00 86.44 90 ILE A C 1
ATOM 703 O O . ILE A 1 90 ? -8.690 4.568 3.339 1.00 86.44 90 ILE A O 1
ATOM 707 N N . GLN A 1 91 ? -9.050 5.003 1.156 1.00 84.81 91 GLN A N 1
ATOM 708 C CA . GLN A 1 91 ? -9.110 3.604 0.730 1.00 84.81 91 GLN A CA 1
ATOM 709 C C . GLN A 1 91 ? -7.790 2.874 1.007 1.00 84.81 91 GLN A C 1
ATOM 711 O O . GLN A 1 91 ? -7.831 1.781 1.551 1.00 84.81 91 GLN A O 1
ATOM 716 N N . GLY A 1 92 ? -6.633 3.484 0.727 1.00 81.81 92 GLY A N 1
ATOM 717 C CA . GLY A 1 92 ? -5.327 2.886 1.033 1.00 81.81 92 GLY A CA 1
ATOM 718 C C . GLY A 1 92 ? -5.128 2.624 2.528 1.00 81.81 92 GLY A C 1
ATOM 719 O O . GLY A 1 92 ? -4.717 1.536 2.916 1.0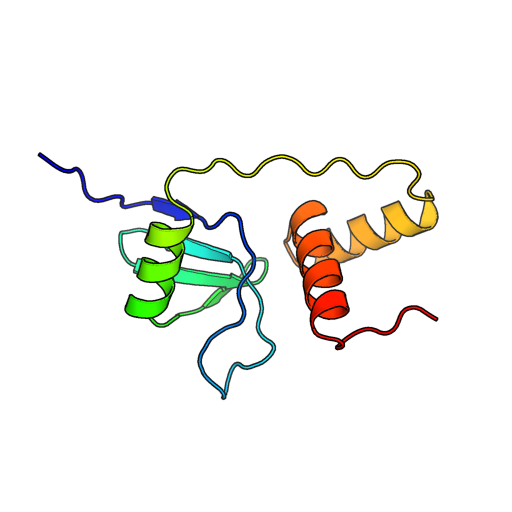0 81.81 92 GLY A O 1
ATOM 720 N N . VAL A 1 93 ? -5.514 3.579 3.385 1.00 88.25 93 VAL A N 1
ATOM 721 C CA . VAL A 1 93 ? -5.490 3.379 4.848 1.00 88.25 93 VAL A CA 1
ATOM 722 C C . VAL A 1 93 ? -6.449 2.270 5.282 1.00 88.25 93 VAL A C 1
ATOM 724 O O . VAL A 1 93 ? -6.123 1.494 6.175 1.00 88.25 93 VAL A O 1
ATOM 727 N N . LEU A 1 94 ? -7.631 2.191 4.670 1.00 88.25 94 LEU A N 1
ATOM 728 C CA . LEU A 1 94 ? -8.606 1.137 4.947 1.00 88.25 94 LEU A CA 1
ATOM 729 C C .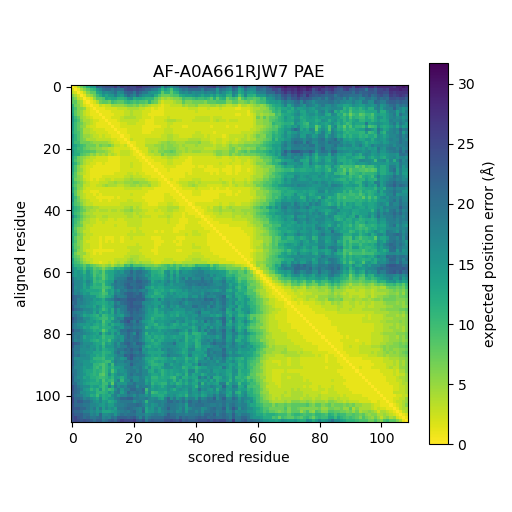 LEU A 1 94 ? -8.069 -0.243 4.572 1.00 88.25 94 LEU A C 1
ATOM 731 O O . LEU A 1 94 ? -8.171 -1.155 5.384 1.00 88.25 94 LEU A O 1
ATOM 735 N N . MET A 1 95 ? -7.466 -0.380 3.391 1.00 85.00 95 MET A N 1
ATOM 736 C CA . MET A 1 95 ? -6.862 -1.638 2.952 1.00 85.00 95 MET A CA 1
ATOM 737 C C . MET A 1 95 ? -5.754 -2.075 3.908 1.00 85.00 95 MET A C 1
ATOM 739 O O . MET A 1 95 ? -5.750 -3.222 4.325 1.00 85.00 95 MET A O 1
ATOM 743 N N . GLU A 1 96 ? -4.889 -1.160 4.352 1.00 85.38 96 GLU A N 1
ATOM 744 C CA . GLU A 1 96 ? -3.863 -1.473 5.358 1.00 85.38 96 GLU A CA 1
ATOM 745 C C . GLU A 1 96 ? -4.449 -1.967 6.677 1.00 85.38 96 GLU A C 1
ATOM 747 O O . GLU A 1 96 ? -3.946 -2.924 7.255 1.00 85.38 96 GLU A O 1
ATOM 752 N N . LEU A 1 97 ? -5.509 -1.324 7.168 1.00 87.50 97 LEU A N 1
ATOM 753 C CA . LEU A 1 97 ? -6.166 -1.747 8.403 1.00 87.50 97 LEU A CA 1
ATOM 754 C C . LEU A 1 97 ? -6.835 -3.118 8.256 1.00 87.50 97 LEU A C 1
ATOM 756 O O . LEU A 1 97 ? -6.753 -3.926 9.176 1.00 87.50 97 LEU A O 1
ATOM 760 N N . ILE A 1 98 ? -7.468 -3.380 7.109 1.00 87.12 98 ILE A N 1
ATOM 761 C CA . ILE A 1 98 ? -8.083 -4.676 6.801 1.00 87.12 98 ILE A CA 1
ATOM 762 C C . ILE A 1 98 ? -7.009 -5.762 6.715 1.00 87.12 98 ILE A C 1
ATOM 764 O O . ILE A 1 98 ? -7.162 -6.796 7.356 1.00 87.12 98 ILE A O 1
ATOM 768 N N . THR A 1 99 ? -5.917 -5.527 5.983 1.00 83.81 99 THR A N 1
ATOM 769 C CA . THR A 1 99 ? -4.810 -6.486 5.856 1.00 83.81 99 THR A CA 1
ATOM 770 C C . THR A 1 99 ? -4.228 -6.830 7.222 1.00 83.81 99 THR A C 1
ATOM 772 O O . THR A 1 99 ? -4.162 -8.002 7.574 1.00 83.81 99 THR A O 1
ATOM 775 N N . LYS A 1 100 ? -3.929 -5.822 8.049 1.00 86.81 100 LYS A N 1
ATOM 776 C CA . LYS A 1 100 ? -3.412 -6.030 9.409 1.00 86.81 100 LYS A CA 1
ATOM 777 C C . LYS A 1 100 ? -4.353 -6.827 10.304 1.00 86.81 100 LYS A C 1
ATOM 779 O O . LYS A 1 100 ? -3.900 -7.640 11.102 1.00 86.81 100 LYS A O 1
ATOM 784 N N . TYR A 1 101 ? -5.659 -6.594 10.187 1.00 88.31 101 TYR A N 1
ATOM 785 C CA . TYR A 1 101 ? -6.655 -7.389 10.900 1.00 88.31 101 TYR A CA 1
ATOM 786 C C . TYR A 1 101 ? -6.650 -8.853 10.434 1.00 88.31 101 TYR A C 1
ATOM 788 O O . TYR A 1 101 ? -6.633 -9.759 11.260 1.00 88.31 101 TYR A O 1
ATOM 796 N N . VAL A 1 102 ? -6.613 -9.091 9.118 1.00 82.50 102 VAL A N 1
ATOM 797 C CA . VAL A 1 102 ? -6.569 -10.444 8.535 1.00 82.50 102 VAL A C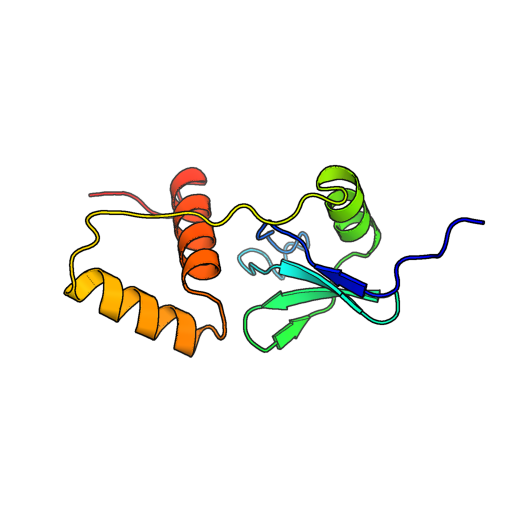A 1
ATOM 798 C C . VAL A 1 102 ? -5.299 -11.200 8.940 1.00 82.50 102 VAL A C 1
ATOM 800 O O . VAL A 1 102 ? -5.352 -12.406 9.164 1.00 82.50 102 VAL A O 1
ATOM 803 N N . GLU A 1 103 ? -4.176 -10.501 9.080 1.00 84.00 103 GLU A N 1
ATOM 804 C CA . GLU A 1 103 ? -2.892 -11.067 9.513 1.00 84.00 103 GLU A CA 1
ATOM 805 C C . GLU A 1 103 ? -2.780 -11.249 11.035 1.00 84.00 103 GLU A C 1
ATOM 807 O O . GLU A 1 103 ? -1.793 -11.800 11.520 1.00 84.00 103 GLU A O 1
ATOM 812 N N . GLY A 1 104 ? -3.792 -10.822 11.797 1.00 86.62 104 GLY A N 1
ATOM 813 C CA . GLY A 1 104 ? -3.820 -10.940 13.255 1.00 86.62 104 GLY A CA 1
ATOM 814 C C . GLY A 1 104 ? -2.966 -9.903 13.991 1.00 86.62 104 GLY A C 1
ATOM 815 O O . GLY A 1 104 ? -2.746 -10.041 15.190 1.00 86.62 104 GLY A O 1
ATOM 816 N N . GLU A 1 105 ? -2.498 -8.847 13.316 1.00 81.31 105 GLU A N 1
ATOM 817 C CA . GLU A 1 105 ? -1.789 -7.729 13.962 1.00 81.31 105 GLU A CA 1
ATOM 818 C C . GLU A 1 105 ? -2.735 -6.813 14.762 1.00 81.31 105 GLU A C 1
ATOM 820 O O . GLU A 1 105 ? -2.290 -6.008 15.583 1.00 81.31 105 GLU A O 1
ATOM 825 N N . ILE A 1 106 ? -4.041 -6.884 14.488 1.00 81.69 106 ILE A N 1
ATOM 826 C CA . ILE A 1 106 ? -5.083 -6.098 15.151 1.00 81.69 106 ILE A CA 1
ATOM 827 C C . ILE A 1 106 ? -6.182 -7.054 15.609 1.00 81.69 106 ILE A C 1
ATOM 829 O O . ILE A 1 106 ? -6.753 -7.768 14.790 1.00 81.69 106 ILE A O 1
ATOM 833 N N . GLU A 1 107 ? -6.536 -7.010 16.892 1.00 77.81 107 GLU A N 1
ATOM 834 C CA . GLU A 1 107 ? -7.727 -7.681 17.415 1.00 77.81 107 GLU A CA 1
ATOM 835 C C . GLU A 1 107 ? -8.912 -6.707 17.444 1.00 77.81 107 GLU A C 1
ATOM 837 O O . GLU A 1 107 ? -8.778 -5.538 17.821 1.00 77.81 107 GLU A O 1
ATOM 842 N N . LEU A 1 108 ? -10.084 -7.181 17.015 1.00 74.88 108 LEU A N 1
ATOM 843 C CA . LEU A 1 108 ? -11.339 -6.466 17.235 1.00 74.88 108 LEU A CA 1
ATOM 844 C C . LEU A 1 108 ? -11.858 -6.877 18.612 1.00 74.88 108 LEU A C 1
ATOM 846 O O . LEU A 1 108 ? -12.240 -8.031 18.799 1.00 74.88 108 LEU A O 1
ATOM 850 N N . ASN A 1 109 ? -11.826 -5.931 19.550 1.00 64.62 109 ASN A N 1
ATOM 851 C CA . ASN A 1 109 ? -12.437 -6.071 20.873 1.00 64.62 109 ASN A CA 1
ATOM 852 C C . ASN A 1 109 ? -13.966 -6.097 20.795 1.00 64.62 109 ASN A C 1
ATOM 854 O O . ASN A 1 109 ? -14.522 -5.345 19.958 1.00 64.62 109 ASN A O 1
#

Secondary structure (DSSP, 8-state):
--PPP-EEE-SS-EE-SSGGGTT-EEEEEEETTEEEEEETTEEEE--HHHHHHHHHHHTTPPPPPP---S--HHHHHHHHHHHHHHT--HHHHHHHHHHHHHTTSS---